Protein 7F9K (pdb70)

InterPro domains:
  IPR006373 Variant surface antigen Rifin [PF02009] (31-367)
  IPR006373 Variant surface antigen Rifin [TIGR01477] (1-367)
  IPR011992 EF-hand domain pair [SSF47473] (53-127)

Organism: Plasmodium falciparum (isolate 3D7) (NCBI:txid36329)

Structure (mmCIF, N/CA/C/O backbone):
data_7F9K
#
_entry.id   7F9K
#
_cell.length_a   159.127
_cell.length_b   24.496
_cell.length_c   36.642
_cell.angle_alpha   90.000
_cell.angle_beta   96.762
_cell.angle_gamma   90.000
#
_symmetry.space_group_name_H-M   'C 1 2 1'
#
loop_
_entity.id
_entity.type
_entity.pdbx_description
1 polymer Rifin
2 water water
#
loop_
_atom_site.group_PDB
_atom_site.id
_atom_site.type_symbol
_atom_site.label_atom_id
_atom_site.label_alt_id
_atom_site.label_comp_id
_atom_site.label_asym_id
_atom_site.label_entity_id
_atom_site.label_seq_id
_atom_site.pdbx_PDB_ins_code
_atom_site.Cartn_x
_atom_site.Cartn_y
_atom_site.Cartn_z
_atom_site.occupancy
_atom_site.B_iso_or_equiv
_atom_site.auth_seq_id
_atom_site.auth_comp_id
_atom_site.auth_asym_id
_atom_site.auth_atom_id
_atom_site.pdbx_PDB_model_num
ATOM 1 N N . ALA A 1 5 ? 13.99924 -0.32474 46.74270 1.000 56.78594 161 ALA A N 1
ATOM 2 C CA . ALA A 1 5 ? 12.55362 -0.45398 46.64090 1.000 54.55517 161 ALA A CA 1
ATOM 3 C C . ALA A 1 5 ? 12.18044 -1.71872 45.87187 1.000 51.18507 161 ALA A C 1
ATOM 4 O O . ALA A 1 5 ? 11.83322 -1.65627 44.68827 1.000 50.23252 161 ALA A O 1
ATOM 6 N N . LEU A 1 6 ? 12.26256 -2.86127 46.56217 1.000 49.05571 162 LEU A N 1
ATOM 7 C CA . LEU A 1 6 ? 11.92016 -4.16275 45.98830 1.000 46.13048 162 LEU A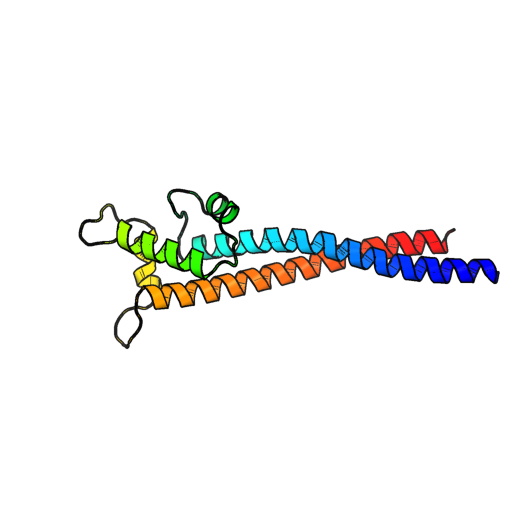 CA 1
ATOM 8 C C . LEU A 1 6 ? 10.40930 -4.32092 45.82699 1.000 44.76544 162 LEU A C 1
ATOM 9 O O . LEU A 1 6 ? 9.90411 -4.58680 44.72476 1.000 42.16054 162 LEU A O 1
ATOM 14 N N . ALA A 1 7 ? 9.67804 -4.18075 46.93731 1.000 46.69462 163 ALA A N 1
ATOM 15 C CA . ALA A 1 7 ? 8.22989 -4.33804 46.90791 1.000 44.31664 163 ALA A CA 1
ATOM 16 C C . ALA A 1 7 ? 7.56989 -3.27591 46.03681 1.000 42.24968 163 ALA A C 1
ATOM 17 O O . ALA A 1 7 ? 6.51406 -3.53459 45.44733 1.000 33.92101 163 ALA A O 1
ATOM 19 N N . VAL A 1 8 ? 8.17955 -2.08716 45.93367 1.000 39.57222 164 VAL A N 1
ATOM 20 C CA . VAL A 1 8 ? 7.62151 -1.03184 45.09006 1.000 42.17381 164 VAL A CA 1
ATOM 21 C C . VAL A 1 8 ? 7.70315 -1.42012 43.62109 1.000 40.39492 164 VAL A C 1
ATOM 22 O O . VAL A 1 8 ? 6.73180 -1.28634 42.86970 1.000 36.68976 164 VAL A O 1
ATOM 26 N N . ASN A 1 9 ? 8.86642 -1.88589 43.17899 1.000 39.37583 165 ASN A N 1
ATOM 27 C CA . ASN A 1 9 ? 8.98700 -2.21789 41.76967 1.000 37.08904 165 ASN A CA 1
ATOM 28 C C . ASN A 1 9 ? 8.19543 -3.47091 41.42734 1.000 40.12953 165 ASN A C 1
ATOM 29 O O . ASN A 1 9 ? 7.74597 -3.61608 40.28213 1.000 38.24268 165 ASN A O 1
ATOM 34 N N . ALA A 1 10 ? 8.01374 -4.37996 42.39634 1.000 38.41782 166 ALA A N 1
ATOM 35 C CA . ALA A 1 10 ? 7.28062 -5.61745 42.12481 1.000 35.95404 166 ALA A CA 1
ATOM 36 C C . ALA A 1 10 ? 5.81757 -5.33040 41.79784 1.000 37.38361 166 ALA A C 1
ATOM 37 O O . ALA A 1 10 ? 5.25252 -5.91268 40.86367 1.000 35.45804 166 ALA A O 1
ATOM 39 N N . TRP A 1 11 ? 5.18878 -4.41267 42.54147 1.000 37.92341 167 TRP A N 1
ATOM 40 C CA . TRP A 1 11 ? 3.78804 -4.09998 42.26588 1.000 35.86953 167 TRP A CA 1
ATOM 41 C C . TRP A 1 11 ? 3.64571 -3.24938 41.00401 1.000 36.15332 167 TRP A C 1
ATOM 42 O O . TRP A 1 11 ? 2.72592 -3.47521 40.20208 1.000 31.11969 167 TRP A O 1
ATOM 53 N N . LYS A 1 12 ? 4.56130 -2.29005 40.79193 1.000 31.81970 168 LYS A N 1
ATOM 54 C CA . LYS A 1 12 ? 4.54750 -1.52620 39.54609 1.000 36.16139 168 LYS A CA 1
ATOM 55 C C . LYS A 1 12 ? 4.77139 -2.43303 38.34077 1.000 36.37212 168 LYS A C 1
ATOM 56 O O . LYS A 1 12 ? 4.21329 -2.19862 37.25874 1.000 30.18177 168 LYS A O 1
ATOM 62 N N . THR A 1 13 ? 5.60929 -3.45671 38.49676 1.000 32.23166 169 THR A N 1
ATOM 63 C CA . THR A 1 13 ? 5.76379 -4.42598 37.42172 1.000 34.64062 169 THR A CA 1
ATOM 64 C C . THR A 1 13 ? 4.41287 -5.02778 37.04462 1.000 34.85095 169 THR A C 1
ATOM 65 O O . THR A 1 13 ? 3.99709 -4.96818 35.88057 1.000 35.24236 169 THR A O 1
ATOM 69 N N . THR A 1 14 ? 3.68119 -5.54989 38.03235 1.000 35.59817 170 THR A N 1
ATOM 70 C CA . THR A 1 14 ? 2.36213 -6.11584 37.74726 1.000 39.43896 170 THR A CA 1
ATOM 71 C C . THR A 1 14 ? 1.37588 -5.04263 37.28584 1.000 34.17897 170 THR A C 1
ATOM 72 O O . THR A 1 14 ? 0.61996 -5.26288 36.33408 1.000 33.38505 170 THR A O 1
ATOM 76 N N . ALA A 1 15 ? 1.37089 -3.87712 37.93766 1.000 32.12385 171 ALA A N 1
ATOM 77 C CA . ALA A 1 15 ? 0.51159 -2.78386 37.49217 1.000 29.89957 171 ALA A CA 1
ATOM 78 C C . ALA A 1 15 ? 0.72092 -2.47524 36.01458 1.000 35.83084 171 ALA A C 1
ATOM 79 O O . ALA A 1 15 ? -0.23974 -2.40474 35.23823 1.000 33.41208 171 ALA A O 1
ATOM 81 N N . LEU A 1 16 ? 1.98099 -2.30099 35.60165 1.000 35.03662 172 LEU A N 1
ATOM 82 C CA . LEU A 1 16 ? 2.25360 -1.98498 34.20014 1.000 33.58358 172 LEU A CA 1
ATOM 83 C C . LEU A 1 16 ? 1.80431 -3.10926 33.26842 1.000 34.73348 172 LEU A C 1
ATOM 84 O O . LEU A 1 16 ? 1.29088 -2.84093 32.17638 1.000 32.56853 172 LEU A O 1
ATOM 89 N N . LYS A 1 17 ? 1.97968 -4.37502 33.67134 1.000 26.22636 173 LYS A N 1
ATOM 90 C CA . LYS A 1 17 ? 1.49594 -5.45039 32.81507 1.000 31.22154 173 LYS A CA 1
ATOM 91 C C . LYS A 1 17 ? -0.01893 -5.37729 32.65889 1.000 31.87739 173 LYS A C 1
ATOM 92 O O . LYS A 1 17 ? -0.55317 -5.57131 31.56034 1.000 32.32286 173 LYS A O 1
ATOM 98 N N . ASN A 1 18 ? -0.72303 -5.04799 33.73777 1.000 34.96133 174 ASN A N 1
ATOM 99 C CA . ASN A 1 18 ? -2.17241 -4.91414 33.65611 1.000 33.34248 174 ASN A CA 1
ATOM 100 C C . ASN A 1 18 ? -2.57014 -3.66491 32.88447 1.000 32.72258 174 ASN A C 1
ATOM 101 O O . ASN A 1 18 ? -3.53327 -3.69516 32.10893 1.000 32.71782 174 ASN A O 1
ATOM 106 N N . ALA A 1 19 ? -1.82370 -2.56876 33.05609 1.000 31.62841 175 ALA A N 1
ATOM 107 C CA . ALA A 1 19 ? -2.10269 -1.35228 32.29271 1.000 35.88927 175 ALA A CA 1
ATOM 108 C C . ALA A 1 19 ? -1.98705 -1.59252 30.78696 1.000 36.55392 175 ALA A C 1
ATOM 109 O O . ALA A 1 19 ? -2.77501 -1.04919 29.99895 1.000 33.61524 175 ALA A O 1
ATOM 111 N N . ILE A 1 20 ? -1.00462 -2.39733 30.36866 1.000 33.96771 176 ILE A N 1
ATOM 112 C CA . ILE A 1 20 ? -0.84542 -2.71943 28.95201 1.000 29.05609 176 ILE A CA 1
ATOM 113 C C . ILE A 1 20 ? -2.06811 -3.46771 28.44583 1.000 34.35044 176 ILE A C 1
ATOM 114 O O . ILE A 1 20 ? -2.65526 -3.11324 27.41531 1.000 31.61914 176 ILE A O 1
ATOM 119 N N . ALA A 1 21 ? -2.45725 -4.53197 29.16349 1.000 33.31481 177 ALA A N 1
ATOM 120 C CA . ALA A 1 21 ? -3.60534 -5.33372 28.75142 1.000 37.27031 177 ALA A CA 1
ATOM 121 C C . ALA A 1 21 ? -4.90942 -4.54155 28.82013 1.000 33.56057 177 ALA A C 1
ATOM 122 O O . ALA A 1 21 ? -5.81038 -4.77409 28.01348 1.000 31.88622 177 ALA A O 1
ATOM 124 N N . ALA A 1 22 ? -5.03041 -3.60193 29.76182 1.000 34.80459 178 ALA A N 1
ATOM 125 C CA . ALA A 1 22 ? -6.23293 -2.77590 29.81658 1.000 31.50658 178 ALA A CA 1
ATOM 126 C C . ALA A 1 22 ? -6.27277 -1.77291 28.66274 1.000 36.34388 178 ALA A C 1
ATOM 127 O O . ALA A 1 22 ? -7.33914 -1.52084 28.07953 1.000 34.96648 178 ALA A O 1
ATOM 129 N N . ALA A 1 23 ? -5.12593 -1.18190 28.32269 1.000 29.96525 179 ALA A N 1
ATOM 130 C CA . ALA A 1 23 ? -5.11181 -0.20949 27.24357 1.000 31.66395 179 ALA A CA 1
ATOM 131 C C . ALA A 1 23 ? -5.37803 -0.87311 25.89816 1.000 33.43562 179 ALA A C 1
ATOM 132 O O . ALA A 1 23 ? -5.90923 -0.22732 24.98389 1.000 30.56640 179 ALA A O 1
ATOM 134 N N . GLN A 1 24 ? -5.02356 -2.15165 25.75255 1.000 26.49701 180 GLN A N 1
ATOM 135 C CA . GLN A 1 24 ? -5.32668 -2.83723 24.50301 1.000 31.45240 180 GLN A CA 1
ATOM 136 C C . GLN A 1 24 ? -6.81662 -3.14908 24.40570 1.000 34.22555 180 GLN A C 1
ATOM 137 O O . GLN A 1 24 ? -7.42679 -2.94399 23.35305 1.000 32.19600 180 GLN A O 1
ATOM 143 N N . LYS A 1 25 ? -7.42845 -3.60589 25.50910 1.000 35.78125 181 LYS A N 1
ATOM 144 C CA . LYS A 1 25 ? -8.85754 -3.90751 25.50100 1.000 31.29164 181 LYS A CA 1
ATOM 145 C C . LYS A 1 25 ? -9.70249 -2.64829 25.37060 1.000 31.28795 181 LYS A C 1
ATOM 146 O O . LYS A 1 25 ? -10.75161 -2.67625 24.71885 1.000 36.45736 181 LYS A O 1
ATOM 152 N N . ALA A 1 26 ? -9.25709 -1.53414 25.95964 1.000 34.66100 182 ALA A N 1
ATOM 153 C CA . ALA A 1 26 ? -9.92656 -0.25360 25.73794 1.000 31.49313 182 ALA A CA 1
ATOM 154 C C . ALA A 1 26 ? -9.86941 0.15385 24.26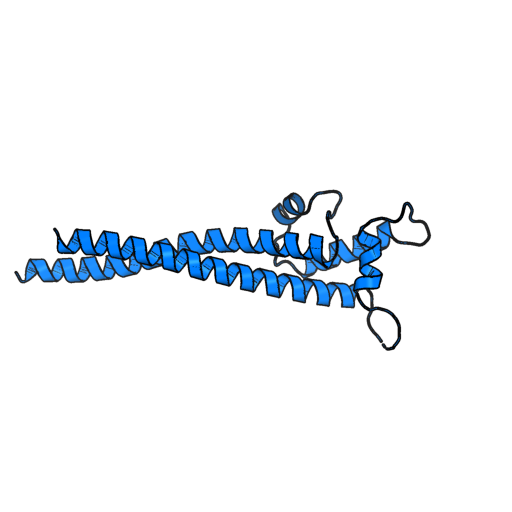990 1.000 34.34560 182 ALA A C 1
ATOM 155 O O . ALA A 1 26 ? -10.85120 0.67427 23.71933 1.000 29.22431 182 ALA A O 1
ATOM 157 N N . GLY A 1 27 ? -8.72302 -0.06954 23.61930 1.000 35.87342 183 GLY A N 1
ATOM 158 C CA . GLY A 1 27 ? -8.61102 0.25124 22.20675 1.000 28.48108 183 GLY A CA 1
ATOM 159 C C . GLY A 1 27 ? -9.47224 -0.65054 21.33847 1.000 33.17244 183 GLY A C 1
ATOM 160 O O . GLY A 1 27 ? -10.10886 -0.18452 20.38959 1.000 32.08194 183 GLY A O 1
ATOM 161 N N . ASP A 1 28 ? -9.49431 -1.95484 21.63957 1.000 34.95393 184 ASP A N 1
ATOM 162 C CA . ASP A 1 28 ? -10.33183 -2.87213 20.86491 1.000 35.34617 184 ASP A CA 1
ATOM 163 C C . ASP A 1 28 ? -11.79512 -2.50332 20.99044 1.000 33.97500 184 ASP A C 1
ATOM 164 O O . ASP A 1 28 ? -12.52278 -2.48172 19.99147 1.000 39.20664 184 ASP A O 1
ATOM 169 N N . ALA A 1 29 ? -12.25065 -2.24697 22.22022 1.000 32.72281 185 ALA A N 1
ATOM 170 C CA . ALA A 1 29 ? -13.64524 -1.88199 22.43505 1.000 33.37847 185 ALA A CA 1
ATOM 171 C C . ALA A 1 29 ? -14.03214 -0.69390 21.57064 1.000 36.56953 185 ALA A C 1
ATOM 172 O O . ALA A 1 29 ? -15.06495 -0.71162 20.88952 1.000 40.12165 185 ALA A O 1
ATOM 174 N N . ALA A 1 30 ? -13.19357 0.34764 21.57280 1.000 32.26109 186 ALA A N 1
ATOM 175 C CA . ALA A 1 30 ? -13.49391 1.54478 20.79711 1.000 32.01440 186 ALA A CA 1
ATOM 176 C C . ALA A 1 30 ? -13.41086 1.27751 19.29458 1.000 38.76539 186 ALA A C 1
ATOM 177 O O . ALA A 1 30 ? -14.21161 1.81318 18.51764 1.000 36.16786 186 ALA A O 1
ATOM 179 N N . GLY A 1 31 ? -12.42972 0.47936 18.86203 1.000 33.26668 187 GLY A N 1
ATOM 180 C CA . GLY A 1 31 ? -12.30716 0.18593 17.44432 1.000 30.91636 187 GLY A CA 1
ATOM 181 C C . GLY A 1 31 ? -13.44132 -0.68104 16.92835 1.000 33.61160 187 GLY A C 1
ATOM 182 O O . GLY A 1 31 ? -13.90022 -0.50363 15.79787 1.000 35.55076 187 GLY A O 1
ATOM 183 N N . LYS A 1 32 ? -13.89952 -1.64101 17.74087 1.000 34.57799 188 LYS A N 1
ATOM 184 C CA . LYS A 1 32 ? -15.01440 -2.49181 17.32647 1.000 38.36737 188 LYS A CA 1
ATOM 185 C C . LYS A 1 32 ? -16.23408 -1.64845 16.96658 1.000 38.60232 188 LYS A C 1
ATOM 186 O O . LYS A 1 32 ? -16.84259 -1.83636 15.90521 1.000 39.47861 188 LYS A O 1
ATOM 192 N N . ILE A 1 33 ? -16.57447 -0.68640 17.82696 1.000 38.17453 189 ILE A N 1
ATOM 193 C CA . ILE A 1 33 ? -17.69171 0.22050 17.57654 1.000 36.64860 189 ILE A CA 1
ATOM 194 C C . ILE A 1 33 ? -17.41467 1.08710 16.35657 1.000 36.25907 189 ILE A C 1
ATOM 195 O O . ILE A 1 33 ? -18.29143 1.29781 15.50845 1.000 35.39494 189 ILE A O 1
ATOM 200 N N . ALA A 1 34 ? -16.19489 1.60705 16.24695 1.000 35.77730 190 ALA A N 1
ATOM 201 C CA . ALA A 1 34 ? -15.84889 2.40005 15.08039 1.000 31.73226 190 ALA A CA 1
ATOM 202 C C . ALA A 1 34 ? -15.94791 1.57589 13.80474 1.000 33.38406 190 ALA A C 1
ATOM 203 O O . ALA A 1 34 ? -16.32936 2.10197 12.74997 1.000 28.43114 190 ALA A O 1
ATOM 205 N N . GLY A 1 35 ? -15.60420 0.28853 13.87619 1.000 34.56902 191 GLY A N 1
ATOM 206 C CA . GLY A 1 35 ? -15.65854 -0.54374 12.68179 1.000 36.12764 191 GLY A CA 1
ATOM 207 C C . GLY A 1 35 ? -17.07533 -0.78650 12.18983 1.000 32.07305 191 GLY A C 1
ATOM 208 O O . GLY A 1 35 ? -17.34607 -0.71460 10.98606 1.000 32.72324 191 GLY A O 1
ATOM 209 N N . GLU A 1 36 ? -17.99313 -1.09343 13.10947 1.000 34.14349 192 GLU A N 1
ATOM 210 C CA . GLU A 1 36 ? -19.38241 -1.32342 12.72480 1.000 37.54046 192 GLU A CA 1
ATOM 211 C C . GLU A 1 36 ? -19.95000 -0.11681 11.99610 1.000 33.20180 192 GLU A C 1
ATOM 212 O O . GLU A 1 36 ? -20.50372 -0.24849 10.89730 1.000 36.34850 192 GLU A O 1
ATOM 218 N N . SER A 1 37 ? -19.79940 1.07344 12.58810 1.000 30.50451 193 SER A N 1
ATOM 219 C CA . SER A 1 37 ? -20.26819 2.30027 11.95370 1.000 28.01385 193 SER A CA 1
ATOM 220 C C . SER A 1 37 ? -19.66856 2.46825 10.57490 1.000 31.41631 193 SER A C 1
ATOM 221 O O . SER A 1 37 ? -20.38075 2.76234 9.60740 1.000 33.55082 193 SER A O 1
ATOM 224 N N . LYS A 1 38 ? -18.34656 2.31063 10.46808 1.000 31.96371 194 LYS A N 1
ATOM 225 C CA . LYS A 1 38 ? -17.68035 2.53700 9.19030 1.000 27.65641 194 LYS A CA 1
ATOM 226 C C . LYS A 1 38 ? -18.13229 1.53486 8.13490 1.000 27.25630 194 LYS A C 1
ATOM 227 O O . LYS A 1 38 ? -18.20069 1.87621 6.95015 1.000 27.35802 194 LYS A O 1
ATOM 233 N N . GLY A 1 39 ? -18.42067 0.29480 8.54095 1.000 28.06099 195 GLY A N 1
ATOM 234 C CA . GLY A 1 39 ? -18.85658 -0.70775 7.57955 1.000 30.30010 195 GLY A CA 1
ATOM 235 C C . GLY A 1 39 ? -20.21079 -0.38120 6.96986 1.000 30.30981 195 GLY A C 1
ATOM 236 O O . GLY A 1 39 ? -20.36822 -0.36890 5.74266 1.000 27.45031 195 GLY A O 1
ATOM 237 N N . VAL A 1 40 ? -21.21397 -0.13271 7.81938 1.000 30.74970 196 VAL A N 1
ATOM 238 C CA . VAL A 1 40 ? -22.51416 0.29973 7.31009 1.000 29.22746 196 VAL A CA 1
ATOM 239 C C . VAL A 1 40 ? -22.34546 1.54463 6.45826 1.000 26.80085 196 VAL A C 1
ATOM 240 O O . VAL A 1 40 ? -22.86486 1.62507 5.33945 1.000 27.62824 196 VAL A O 1
ATOM 244 N N . GLU A 1 41 ? -21.56508 2.51006 6.94356 1.000 25.84065 197 GLU A N 1
ATOM 245 C CA . GLU A 1 41 ? -21.39993 3.75404 6.20007 1.000 30.22629 197 GLU A CA 1
ATOM 246 C C . GLU A 1 41 ? -20.80908 3.51575 4.81685 1.000 27.93867 197 GLU A C 1
ATOM 247 O O . GLU A 1 41 ? -21.15866 4.22382 3.85622 1.000 29.01326 197 GLU A O 1
ATOM 253 N N . THR A 1 42 ? -19.92376 2.52461 4.68953 1.000 22.96546 198 THR A N 1
ATOM 254 C CA . THR A 1 42 ? -19.22923 2.31242 3.42509 1.000 25.08473 198 THR A CA 1
ATOM 255 C C . THR A 1 42 ? -20.14739 1.66064 2.39386 1.000 26.21548 198 THR A C 1
ATOM 256 O O . THR A 1 42 ? -20.18759 2.09089 1.23729 1.000 29.01073 198 THR A O 1
ATOM 260 N N . ILE A 1 43 ? -20.89074 0.61594 2.78667 1.000 25.91375 199 ILE A N 1
ATOM 261 C CA . ILE A 1 43 ? -21.76753 -0.06115 1.82373 1.000 27.17415 199 ILE A CA 1
ATOM 262 C C . ILE A 1 43 ? -22.82081 0.91018 1.28860 1.000 25.40256 199 ILE A C 1
ATOM 263 O O . ILE A 1 43 ? -23.04610 0.99760 0.07273 1.000 24.83301 199 ILE A O 1
ATOM 268 N N . ILE A 1 44 ? -23.41665 1.71293 2.17440 1.000 26.89449 200 ILE A N 1
ATOM 269 C CA . ILE A 1 44 ? -24.36707 2.73431 1.74147 1.000 27.89717 200 ILE A CA 1
ATOM 270 C C . ILE A 1 44 ? -23.72440 3.66386 0.72822 1.000 25.87889 200 ILE A C 1
ATOM 271 O O . ILE A 1 44 ? -24.32723 3.99654 -0.29957 1.000 31.05991 200 ILE A O 1
ATOM 276 N N . GLY A 1 45 ? -22.48229 4.07862 0.98638 1.000 29.31665 201 GLY A N 1
ATOM 277 C CA . GLY A 1 45 ? -21.79746 4.96690 0.05818 1.000 28.06288 201 GLY A CA 1
ATOM 278 C C . GLY A 1 45 ? -21.54909 4.33374 -1.29864 1.000 26.03362 201 GLY A C 1
ATOM 279 O O . GLY A 1 45 ? -21.68113 4.98924 -2.33267 1.000 30.79779 201 GLY A O 1
ATOM 280 N N . ILE A 1 46 ? -21.20006 3.04827 -1.31449 1.000 27.05635 202 ILE A N 1
ATOM 281 C CA . ILE A 1 46 ? -20.92089 2.37631 -2.58149 1.000 25.77823 202 ILE A CA 1
ATOM 282 C C . ILE A 1 46 ? -22.20437 2.18534 -3.38603 1.000 27.49799 202 ILE A C 1
ATOM 283 O O . ILE A 1 46 ? -22.25723 2.50137 -4.58322 1.000 29.21055 202 ILE A O 1
ATOM 288 N N . LEU A 1 47 ? -23.26043 1.66845 -2.74670 1.000 26.83102 203 LEU A N 1
ATOM 289 C CA . LEU A 1 47 ? -24.50360 1.42831 -3.47897 1.000 27.26225 203 LEU A CA 1
ATOM 290 C C . LEU A 1 47 ? -25.05321 2.72503 -4.05071 1.000 30.00207 203 LEU A C 1
ATOM 291 O O . LEU A 1 47 ? -25.58705 2.74308 -5.16490 1.000 27.41890 203 LEU A O 1
ATOM 296 N N . GLU A 1 48 ? -24.90641 3.82670 -3.31093 1.000 30.80278 204 GLU A N 1
ATOM 297 C CA . GLU A 1 48 ? -25.46445 5.10182 -3.75961 1.000 34.28497 204 GLU A CA 1
ATOM 298 C C . GLU A 1 48 ? -24.64109 5.72471 -4.88883 1.000 35.65271 204 GLU A C 1
ATOM 299 O O . GLU A 1 48 ? -25.19983 6.16101 -5.89936 1.000 35.77213 204 GLU A O 1
ATOM 305 N N . GLN A 1 49 ? -23.32074 5.77965 -4.75277 1.000 35.26547 205 GLN A N 1
ATOM 306 C CA . GLN A 1 49 ? -22.52632 6.38891 -5.81625 1.000 42.23412 205 GLN A CA 1
ATOM 307 C C . GLN A 1 49 ? -22.36041 5.43661 -6.99672 1.000 47.68089 205 GLN A C 1
ATOM 308 O O . GLN A 1 49 ? -22.76293 5.75463 -8.12658 1.000 48.71061 205 GLN A O 1
ATOM 314 N N . TYR A 1 50 ? -21.81959 4.24043 -6.73675 1.000 45.16267 206 TYR A N 1
ATOM 315 C CA . TYR A 1 50 ? -21.44615 3.33608 -7.81876 1.000 37.86856 206 TYR A CA 1
ATOM 316 C C . TYR A 1 50 ? -22.65115 2.67131 -8.46703 1.000 40.06989 206 TYR A C 1
ATOM 317 O O . TYR A 1 50 ? -22.60664 2.35494 -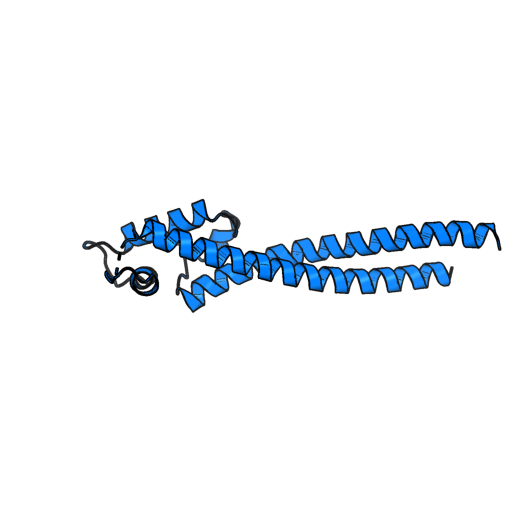9.65922 1.000 42.12927 206 TYR A O 1
ATOM 326 N N . TYR A 1 51 ? -23.72675 2.42639 -7.71745 1.000 36.85207 207 TYR A N 1
ATOM 327 C CA . TYR A 1 51 ? -24.85208 1.68180 -8.26594 1.000 35.00326 207 TYR A CA 1
ATOM 328 C C . TYR A 1 51 ? -26.15219 2.45701 -8.19215 1.000 33.64128 207 TYR A C 1
ATOM 329 O O . TYR A 1 51 ? -27.18879 1.94342 -8.63358 1.000 31.52291 207 TYR A O 1
ATOM 338 N N . SER A 1 52 ? -26.10250 3.68685 -7.66483 1.000 38.81267 208 SER A N 1
ATOM 339 C CA . SER A 1 52 ? -27.24511 4.59983 -7.51075 1.000 41.86005 208 SER A CA 1
ATOM 340 C C . SER A 1 52 ? -28.45638 3.90956 -6.87658 1.000 42.29492 208 SER A C 1
ATOM 341 O O . SER A 1 52 ? -29.60803 4.26981 -7.14364 1.000 42.85639 208 SER A O 1
ATOM 344 N N . ILE A 1 53 ? -28.20849 2.90893 -6.03299 1.000 39.10073 209 ILE A N 1
ATOM 345 C CA . ILE A 1 53 ? -29.25339 2.33001 -5.19700 1.000 30.95093 209 ILE A CA 1
ATOM 346 C C . ILE A 1 53 ? -29.37823 3.21648 -3.96951 1.000 30.18774 209 ILE A C 1
ATOM 347 O O . ILE A 1 53 ? -28.44631 3.32394 -3.16771 1.000 32.78757 209 ILE A O 1
ATOM 352 N N . TYR A 1 54 ? -30.50841 3.89499 -3.85019 1.000 29.35724 210 TYR A N 1
ATOM 353 C CA . TYR A 1 54 ? -30.74232 4.81351 -2.74894 1.000 32.61095 210 TYR A CA 1
ATOM 354 C C . TYR A 1 54 ? -31.79668 4.31210 -1.77045 1.000 26.75925 210 TYR A C 1
ATOM 355 O O . TYR A 1 54 ? -31.96098 4.91611 -0.71023 1.000 28.57581 210 TYR A O 1
ATOM 364 N N . GLU A 1 55 ? -32.50688 3.22951 -2.09076 1.000 27.05633 211 GLU A N 1
ATOM 365 C CA . GLU A 1 55 ? -33.48907 2.66977 -1.17121 1.000 30.03389 211 GLU A CA 1
ATOM 366 C C . GLU A 1 55 ? -33.73932 1.20862 -1.51788 1.000 27.48518 211 GLU A C 1
ATOM 367 O O . GLU A 1 55 ? -33.54576 0.77795 -2.65811 1.000 28.45128 211 GLU A O 1
ATOM 373 N N . LEU A 1 56 ? -34.16687 0.45961 -0.51256 1.000 22.53913 212 LEU A N 1
ATOM 374 C CA . LEU A 1 56 ? -34.57546 -0.92575 -0.65167 1.000 29.78934 212 LEU A CA 1
ATOM 375 C C . LEU A 1 56 ? -35.80686 -1.11333 0.21523 1.000 31.11447 212 LEU A C 1
ATOM 376 O O . LEU A 1 56 ? -35.89498 -0.52173 1.29750 1.000 29.21208 212 LEU A O 1
ATOM 381 N N . LYS A 1 57 ? -36.76622 -1.90702 -0.27480 1.000 30.35164 213 LYS A N 1
ATOM 382 C CA . LYS A 1 57 ? -38.01993 -2.15081 0.44740 1.000 35.01919 213 LYS A CA 1
ATOM 383 C C . LYS A 1 57 ? -38.71274 -0.83069 0.81906 1.000 28.88924 213 LYS A C 1
ATOM 384 O O . LYS A 1 57 ? -39.25818 -0.66586 1.91260 1.000 30.76335 213 LYS A O 1
ATOM 390 N N . GLY A 1 58 ? -38.66720 0.13421 -0.08797 1.000 28.26178 214 GLY A N 1
ATOM 391 C CA . GLY A 1 58 ? -39.31035 1.41401 0.15697 1.000 28.76053 214 GLY A CA 1
ATOM 392 C C . GLY A 1 58 ? -38.65758 2.30037 1.19470 1.000 33.39063 214 GLY A C 1
ATOM 393 O O . GLY A 1 58 ? -39.23186 3.33386 1.55895 1.000 31.34782 214 GLY A O 1
ATOM 394 N N . THR A 1 59 ? -37.46567 1.96018 1.66763 1.000 31.34357 215 THR A N 1
ATOM 395 C CA . THR A 1 59 ? -36.89438 2.73690 2.74916 1.000 29.88210 215 THR A CA 1
ATOM 396 C C . THR A 1 59 ? -35.45441 3.11056 2.44339 1.000 30.27493 215 THR A C 1
ATOM 397 O O . THR A 1 59 ? -34.76877 2.39505 1.70717 1.000 25.74191 215 THR A O 1
ATOM 401 N N . PRO A 1 60 ? -34.97328 4.24744 2.96928 1.000 33.06722 216 PRO A N 1
ATOM 402 C CA . PRO A 1 60 ? -33.56719 4.62837 2.76238 1.000 29.12286 216 PRO A CA 1
ATOM 403 C C . PRO A 1 60 ? -32.61793 3.56643 3.29493 1.000 25.35610 216 PRO A C 1
ATOM 404 O O . PRO A 1 60 ? -32.95178 2.80601 4.20237 1.000 22.33822 216 PRO A O 1
ATOM 408 N N . LEU A 1 61 ? -31.41328 3.52845 2.72029 1.000 24.67654 217 LEU A N 1
ATOM 409 C CA . LEU A 1 61 ? -30.48719 2.44698 3.04214 1.000 25.41110 217 LEU A CA 1
ATOM 410 C C . LEU A 1 61 ? -30.13645 2.43714 4.52946 1.000 23.87542 217 LEU A C 1
ATOM 411 O O . LEU A 1 61 ? -30.09620 1.37214 5.15725 1.000 23.35359 217 LEU A O 1
ATOM 416 N N . LYS A 1 62 ? -29.93496 3.61828 5.11844 1.000 29.33292 218 LYS A N 1
ATOM 417 C CA . LYS A 1 62 ? -29.66811 3.72790 6.55191 1.000 31.56332 218 LYS A CA 1
ATOM 418 C C . LYS A 1 62 ? -30.68632 2.95247 7.37961 1.000 28.08899 218 LYS A C 1
ATOM 419 O O . LYS A 1 62 ? -30.31984 2.23979 8.32109 1.000 32.54011 218 LYS A O 1
ATOM 425 N N . SER A 1 63 ? -31.97167 3.06381 7.03298 1.000 28.09645 219 SER A N 1
ATOM 426 C CA . SER A 1 63 ? -32.99540 2.30510 7.74355 1.000 26.15296 219 SER A CA 1
ATOM 427 C C . SER A 1 63 ? -32.93567 0.82862 7.38105 1.000 29.02942 219 SER A C 1
ATOM 428 O O . SER A 1 63 ? -33.13854 -0.03635 8.24064 1.000 28.75546 219 SER A O 1
ATOM 431 N N . PHE A 1 64 ? -32.68103 0.51889 6.10597 1.000 26.62060 220 PHE A N 1
ATOM 432 C CA . PHE A 1 64 ? -32.63565 -0.88206 5.69068 1.000 24.72483 220 PHE A CA 1
ATOM 433 C C . PHE A 1 64 ? -31.56114 -1.64897 6.45005 1.000 24.99311 220 PHE A C 1
ATOM 434 O O . PHE A 1 64 ? -31.77642 -2.79121 6.87216 1.000 25.26741 220 PHE A O 1
ATOM 442 N N . PHE A 1 65 ? -30.39451 -1.05144 6.62154 1.000 25.65633 221 PHE A N 1
ATOM 443 C CA . PHE A 1 65 ? -29.29890 -1.76916 7.25630 1.000 25.38191 221 PHE A CA 1
ATOM 444 C C . PHE A 1 65 ? -29.36996 -1.75608 8.77498 1.000 30.90790 221 PHE A C 1
ATOM 445 O O . PHE A 1 65 ? -28.42992 -2.23497 9.42356 1.000 26.40209 221 PHE A O 1
ATOM 453 N N . ALA A 1 66 ? -30.45348 -1.23269 9.35879 1.000 33.88035 222 ALA A N 1
ATOM 454 C CA . ALA A 1 66 ? -30.68528 -1.44714 10.78650 1.000 34.07517 222 ALA A CA 1
ATOM 455 C C . ALA A 1 66 ? -31.26767 -2.82883 11.05273 1.000 35.76062 222 ALA A C 1
ATOM 456 O O . ALA A 1 66 ? -31.02060 -3.40740 12.11355 1.000 43.27242 222 ALA A O 1
ATOM 458 N N . THR A 1 67 ? -32.02374 -3.38541 10.10539 1.000 34.84834 223 THR A N 1
ATOM 459 C CA . THR A 1 67 ? -32.63943 -4.69009 10.29064 1.000 36.14755 223 THR A CA 1
ATOM 460 C C . THR A 1 67 ? -31.99123 -5.77686 9.45502 1.000 35.54749 223 THR A C 1
ATOM 461 O O . THR A 1 67 ? -32.23136 -6.96341 9.71478 1.000 35.15478 223 THR A O 1
ATOM 465 N N . THR A 1 68 ? -31.16765 -5.40792 8.47972 1.000 31.20528 224 THR A N 1
ATOM 466 C CA . THR A 1 68 ? -30.35904 -6.34838 7.71952 1.000 27.42869 224 THR A CA 1
ATOM 467 C C . THR A 1 68 ? -28.90835 -5.96794 7.94172 1.000 25.04007 224 THR A C 1
ATOM 468 O O . THR A 1 68 ? -28.54073 -4.80956 7.72466 1.000 24.97419 224 THR A O 1
ATOM 472 N N . HIS A 1 69 ? -28.08612 -6.93033 8.35663 1.000 25.90447 225 HIS A N 1
ATOM 473 C CA . HIS A 1 69 ? -26.68591 -6.61935 8.60162 1.000 29.93301 225 HIS A CA 1
ATOM 474 C C . HIS A 1 69 ? -25.95195 -6.37134 7.29392 1.000 26.30361 225 HIS A C 1
ATOM 475 O O . HIS A 1 69 ? -26.21410 -7.02243 6.27700 1.000 23.34971 225 HIS A O 1
ATOM 482 N N . TYR A 1 70 ? -25.00305 -5.43022 7.33778 1.000 20.38337 226 TYR A N 1
ATOM 483 C CA . TYR A 1 70 ? -24.34442 -4.99253 6.11597 1.000 24.32768 226 TYR A CA 1
ATOM 484 C C . TYR A 1 70 ? -23.52084 -6.10467 5.46820 1.000 28.12332 226 TYR A C 1
ATOM 485 O O . TYR A 1 70 ? -23.27326 -6.03978 4.25632 1.000 22.30340 226 TYR A O 1
ATOM 494 N N . THR A 1 71 ? -23.13837 -7.14462 6.22398 1.000 22.84074 227 THR A N 1
ATOM 495 C CA . THR A 1 71 ? -22.43519 -8.28990 5.65920 1.000 26.86439 227 THR A CA 1
ATOM 496 C C . THR A 1 71 ? -23.36454 -9.41229 5.18726 1.000 20.72161 227 THR A C 1
ATOM 497 O O . THR A 1 71 ? -22.86835 -10.41120 4.66403 1.000 27.96091 227 THR A O 1
ATOM 501 N N . ASP A 1 72 ? -24.68471 -9.28517 5.34726 1.000 23.70157 228 ASP A N 1
ATOM 502 C CA . ASP A 1 72 ? -25.61769 -10.36958 5.01068 1.000 24.37197 228 ASP A CA 1
ATOM 503 C C . ASP A 1 72 ? -25.85372 -10.41453 3.49437 1.000 23.10161 228 ASP A C 1
ATOM 504 O O . ASP A 1 72 ? -26.90429 -10.02705 2.97048 1.000 24.61687 228 ASP A O 1
ATOM 509 N N . ILE A 1 73 ? -24.84435 -10.92870 2.78724 1.000 21.61157 229 ILE A N 1
ATOM 510 C CA . ILE A 1 73 ? -24.84037 -10.91183 1.32038 1.000 20.82601 229 ILE A CA 1
ATOM 511 C C . ILE A 1 73 ? -26.08259 -11.59269 0.76070 1.000 23.77210 229 ILE A C 1
ATOM 512 O O . ILE A 1 73 ? -26.74318 -11.07234 -0.15350 1.000 24.20066 229 ILE A O 1
ATOM 517 N N . SER A 1 74 ? -26.40204 -12.78353 1.27012 1.000 21.43918 230 SER A N 1
ATOM 518 C CA . SER A 1 74 ? -27.49599 -13.54954 0.68857 1.000 25.13340 230 SER A CA 1
ATOM 519 C C . SER A 1 74 ? -28.81501 -12.80120 0.82084 1.000 24.89964 230 SER A C 1
ATOM 520 O O . SER A 1 74 ? -29.61195 -12.75842 -0.12229 1.000 25.72640 230 SER A O 1
ATOM 523 N N . ASN A 1 75 ? -29.05084 -12.17166 1.96781 1.000 22.32534 231 ASN A N 1
ATOM 524 C CA . ASN A 1 75 ? -30.25515 -11.36911 2.10001 1.000 24.30029 231 ASN A CA 1
ATOM 525 C C . ASN A 1 75 ? -30.20068 -10.11850 1.22827 1.000 22.19276 231 ASN A C 1
ATOM 526 O O . ASN A 1 75 ? -31.19597 -9.75832 0.59255 1.000 17.43222 231 ASN A O 1
ATOM 531 N N . ILE A 1 76 ? -29.06858 -9.41763 1.21723 1.000 18.91993 232 ILE A N 1
ATOM 532 C CA . ILE A 1 76 ? -28.98926 -8.19821 0.41927 1.000 22.40390 232 ILE A CA 1
ATOM 533 C C . ILE A 1 76 ? -29.19932 -8.52607 -1.05316 1.000 19.56511 232 ILE A C 1
ATOM 534 O O . ILE A 1 76 ? -29.94535 -7.83724 -1.76797 1.000 15.21735 232 ILE A O 1
ATOM 539 N N . ALA A 1 77 ? -28.55100 -9.59256 -1.52803 1.000 17.23328 233 ALA A N 1
ATOM 540 C CA . ALA A 1 77 ? -28.64999 -9.94710 -2.94192 1.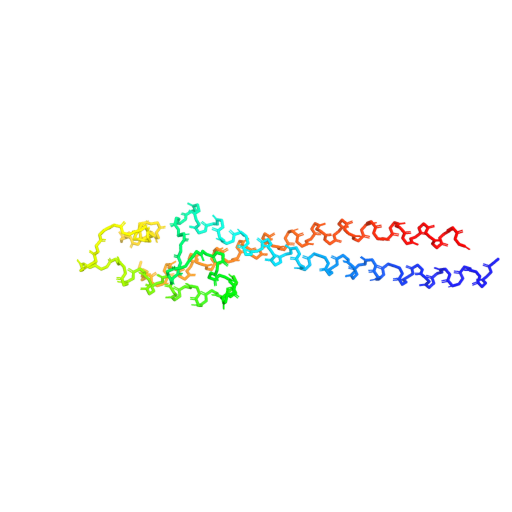000 19.96196 233 ALA A CA 1
ATOM 541 C C . ALA A 1 77 ? -30.08566 -10.29226 -3.32367 1.000 18.68891 233 ALA A C 1
ATOM 542 O O . ALA A 1 77 ? -30.56370 -9.87720 -4.38218 1.000 14.25326 233 ALA A O 1
ATOM 544 N N . THR A 1 78 ? -30.79345 -11.04228 -2.46959 1.000 19.06777 234 THR A N 1
ATOM 545 C CA . THR A 1 78 ? -32.16679 -11.44291 -2.78890 1.000 19.85078 234 THR A CA 1
ATOM 546 C C . THR A 1 78 ? -33.09347 -10.23874 -2.83778 1.000 16.62482 234 THR A C 1
ATOM 547 O O . THR A 1 78 ? -34.01344 -10.18879 -3.66165 1.000 17.37725 234 THR A O 1
ATOM 551 N N . VAL A 1 79 ? -32.89231 -9.27847 -1.93769 1.000 16.11495 235 VAL A N 1
ATOM 552 C CA . VAL A 1 79 ? -33.76517 -8.10661 -1.89841 1.000 17.52458 235 VAL A CA 1
ATOM 553 C C . VAL A 1 79 ? -33.55765 -7.25369 -3.14393 1.000 15.87873 235 VAL A C 1
ATOM 554 O O . VAL A 1 79 ? -34.51863 -6.80217 -3.77557 1.000 13.60686 235 VAL A O 1
ATOM 558 N N . ILE A 1 80 ? -32.30361 -7.06529 -3.54782 1.000 15.04870 236 ILE A N 1
ATOM 559 C CA . ILE A 1 80 ? -32.03264 -6.29770 -4.75743 1.000 19.26392 236 ILE A CA 1
ATOM 560 C C . ILE A 1 80 ? -32.57814 -7.01948 -5.98499 1.000 16.59040 236 ILE A C 1
ATOM 561 O O . ILE A 1 80 ? -33.23208 -6.41399 -6.83644 1.000 16.74606 236 ILE A O 1
ATOM 566 N N . ASP A 1 81 ? -32.35875 -8.32675 -6.07502 1.000 13.59354 237 ASP A N 1
ATOM 567 C CA . ASP A 1 81 ? -32.85736 -9.06893 -7.22513 1.000 21.06554 237 ASP A CA 1
ATOM 568 C C . ASP A 1 81 ? -34.37894 -9.03197 -7.29511 1.000 23.18840 237 ASP A C 1
ATOM 569 O O . ASP A 1 81 ? -34.95958 -8.81871 -8.36916 1.000 20.17968 237 ASP A O 1
ATOM 574 N N . THR A 1 82 ? -35.04228 -9.22989 -6.15514 1.000 18.92788 238 THR A N 1
ATOM 575 C CA . THR A 1 82 ? -36.49220 -9.16250 -6.13568 1.000 21.27249 238 THR A CA 1
ATOM 576 C C . THR A 1 82 ? -36.97375 -7.76933 -6.50425 1.000 22.98891 238 THR A C 1
ATOM 577 O O . THR A 1 82 ? -37.93986 -7.61887 -7.26028 1.000 22.23074 238 THR A O 1
ATOM 581 N N . GLU A 1 83 ? -36.28717 -6.73561 -6.01504 1.000 17.56330 239 GLU A N 1
ATOM 582 C CA . GLU A 1 83 ? -36.74745 -5.37967 -6.29979 1.000 25.56177 239 GLU A CA 1
ATOM 583 C C . GLU A 1 83 ? -36.57278 -5.01506 -7.77755 1.000 23.42975 239 GLU A C 1
ATOM 584 O O . GLU A 1 83 ? -37.43128 -4.33592 -8.34969 1.000 26.89347 239 GLU A O 1
ATOM 590 N N . LEU A 1 84 ? -35.47316 -5.44847 -8.41161 1.000 20.45063 240 LEU A N 1
ATOM 591 C CA . LEU A 1 84 ? -35.31778 -5.29406 -9.86833 1.000 26.17809 240 LEU A CA 1
ATOM 592 C C . LEU A 1 84 ? -36.48647 -5.90909 -10.63197 1.000 26.86471 240 LEU A C 1
ATOM 593 O O . LEU A 1 84 ? -37.05967 -5.28769 -11.53262 1.000 22.59508 240 LEU A O 1
ATOM 598 N N . ASN A 1 85 ? -36.83448 -7.14588 -10.30044 1.000 24.78242 241 ASN A N 1
ATOM 599 C CA . ASN A 1 85 ? -37.88217 -7.84213 -11.03449 1.000 24.55414 241 ASN A CA 1
ATOM 600 C C . ASN A 1 85 ? -39.23317 -7.16438 -10.86979 1.000 26.55509 241 ASN A C 1
ATOM 601 O O . ASN A 1 85 ? -39.99034 -7.03424 -11.83515 1.000 29.19792 241 ASN A O 1
ATOM 606 N N . THR A 1 86 ? -39.56621 -6.73390 -9.65509 1.000 30.44813 242 THR A N 1
ATOM 607 C CA . THR A 1 86 ? -40.89401 -6.16292 -9.45560 1.000 30.70706 242 THR A CA 1
ATOM 608 C C . THR A 1 86 ? -40.98328 -4.72871 -9.96649 1.000 32.47114 242 THR A C 1
ATOM 609 O O . THR A 1 86 ? -42.06801 -4.28634 -10.36872 1.000 33.33360 242 THR A O 1
ATOM 613 N N . SER A 1 87 ? -39.86053 -4.00740 -10.00893 1.000 32.10424 243 SER A N 1
ATOM 614 C CA . SER A 1 87 ? -39.85211 -2.62221 -10.46839 1.000 36.23544 243 SER A CA 1
ATOM 615 C C . SER A 1 87 ? -39.46305 -2.43954 -11.93273 1.000 31.77657 243 SER A C 1
ATOM 616 O O . SER A 1 87 ? -39.55060 -1.31789 -12.44147 1.000 33.77108 243 SER A O 1
ATOM 619 N N . CYS A 1 88 ? -39.00203 -3.47257 -12.62277 1.000 30.66132 244 CYS A N 1
ATOM 620 C CA . CYS A 1 88 ? 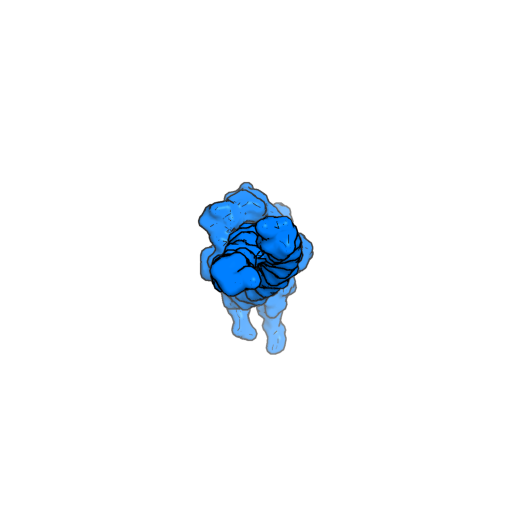-38.38836 -3.17879 -13.91371 1.000 35.57899 244 CYS A CA 1
ATOM 621 C C . CYS A 1 88 ? -38.80283 -4.16775 -14.99584 1.000 36.25257 244 CYS A C 1
ATOM 622 O O . CYS A 1 88 ? -38.06083 -4.37755 -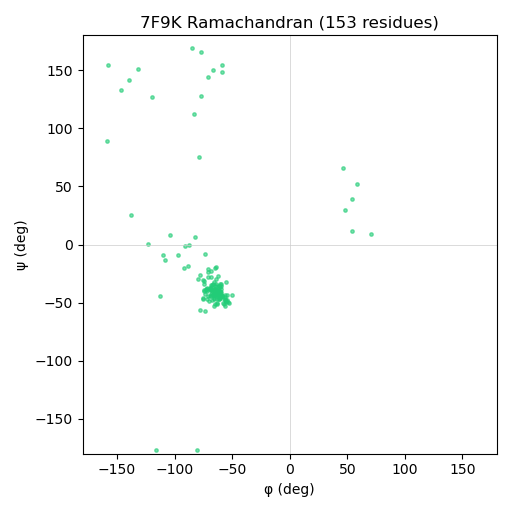15.96215 1.000 33.57499 244 CYS A O 1
ATOM 625 N N . GLY A 1 89 ? -39.97168 -4.78436 -14.84903 1.000 36.59051 245 GLY A N 1
ATOM 626 C CA . GLY A 1 89 ? -40.51081 -5.64336 -15.87924 1.000 40.15025 245 GLY A CA 1
ATOM 627 C C . GLY A 1 89 ? -41.18676 -4.85675 -16.99380 1.000 40.34113 245 GLY A C 1
ATOM 628 O O . GLY A 1 89 ? -41.21688 -3.62448 -17.02249 1.000 34.91424 245 GLY A O 1
ATOM 629 N N . LEU A 1 90 ? -41.75561 -5.60144 -17.93726 1.000 40.39503 246 LEU A N 1
ATOM 630 C CA . LEU A 1 90 ? -42.36999 -4.93404 -19.07651 1.000 43.96587 246 LEU A CA 1
ATOM 631 C C . LEU A 1 90 ? -43.64960 -4.20095 -18.69014 1.000 41.95962 246 LEU A C 1
ATOM 632 O O . LEU A 1 90 ? -44.02694 -3.23153 -19.35982 1.000 42.10464 246 LEU A O 1
ATOM 637 N N . ASN A 1 91 ? -44.29996 -4.60725 -17.60629 1.000 42.54864 247 ASN A N 1
ATOM 638 C CA . ASN A 1 91 ? -45.47626 -3.90922 -17.11055 1.000 43.59309 247 ASN A CA 1
ATOM 639 C C . ASN A 1 91 ? -45.14219 -2.77589 -16.15421 1.000 49.20242 247 ASN A C 1
ATOM 640 O O . ASN A 1 91 ? -46.06286 -2.09152 -15.69331 1.000 45.81495 247 ASN A O 1
ATOM 645 N N . SER A 1 92 ? -43.85925 -2.55339 -15.86456 1.000 45.06550 248 SER A N 1
ATOM 646 C CA . SER A 1 92 ? -43.42129 -1.55452 -14.90099 1.000 46.60066 248 SER A CA 1
ATOM 647 C C . SER A 1 92 ? -43.31010 -0.17869 -15.54899 1.000 51.49885 248 SER A C 1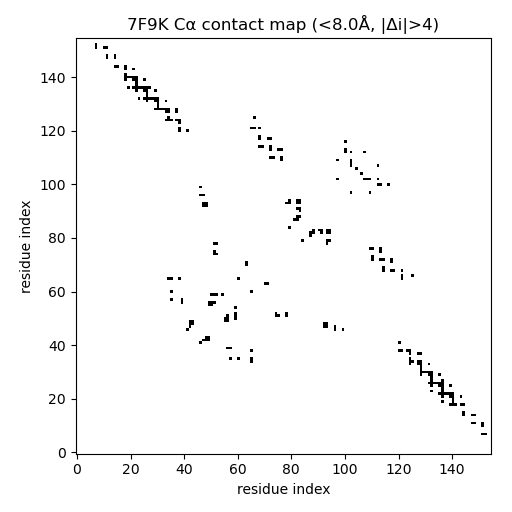
ATOM 648 O O . SER A 1 92 ? -43.30957 -0.02209 -16.77142 1.000 45.46449 248 SER A O 1
ATOM 651 N N . LEU A 1 93 ? -43.14698 0.81860 -14.70187 1.000 58.83424 249 LEU A N 1
ATOM 652 C CA . LEU A 1 93 ? -43.37121 2.20224 -15.05803 1.000 68.84510 249 LEU A CA 1
ATOM 653 C C . LEU A 1 93 ? -42.07695 3.00448 -14.96574 1.000 78.60596 249 LEU A C 1
ATOM 654 O O . LEU A 1 93 ? -40.98150 2.46279 -14.76952 1.000 74.30002 249 LEU A O 1
ATOM 659 N N . ALA A 1 94 ? -42.23903 4.30337 -15.22505 1.000 103.41400 250 ALA A N 1
ATOM 660 C CA . ALA A 1 94 ? -41.62942 5.44612 -14.54256 1.000 99.29771 250 ALA A CA 1
ATOM 661 C C . ALA A 1 94 ? -40.11018 5.42591 -14.45717 1.000 89.69656 250 ALA A C 1
ATOM 662 O O . ALA A 1 94 ? -39.54478 6.24937 -13.72681 1.000 101.42428 250 ALA A O 1
ATOM 664 N N . ASN A 1 95 ? -39.42623 4.54476 -15.18492 1.000 71.52219 251 ASN A N 1
ATOM 665 C CA . ASN A 1 95 ? -37.96466 4.50919 -15.17399 1.000 65.63118 251 ASN A CA 1
ATOM 666 C C . ASN A 1 95 ? -37.43041 4.57717 -13.74050 1.000 60.02841 251 ASN A C 1
ATOM 667 O O . ASN A 1 95 ? -36.82049 5.55738 -13.31986 1.000 56.50671 251 ASN A O 1
ATOM 672 N N . GLN A 1 96 ? -37.70934 3.53266 -12.97963 1.000 59.75937 252 GLN A N 1
ATOM 673 C CA . GLN A 1 96 ? -37.27508 3.54933 -11.59367 1.000 50.29308 252 GLN A CA 1
ATOM 674 C C . GLN A 1 96 ? -35.74526 3.51441 -11.49753 1.000 39.59330 252 GLN A C 1
ATOM 675 O O . GLN A 1 96 ? -35.05449 2.97657 -12.36712 1.000 35.78450 252 GLN A O 1
ATOM 681 N N . ALA A 1 97 ? -35.21607 4.12203 -10.42919 1.000 36.38312 253 ALA A N 1
ATOM 682 C CA . ALA A 1 97 ? -33.76896 4.30568 -10.31110 1.000 34.92347 253 ALA A CA 1
ATOM 683 C C . ALA A 1 97 ? -33.02079 2.98230 -10.29688 1.000 33.19140 253 ALA A C 1
ATOM 684 O O . ALA A 1 97 ? -31.88558 2.89587 -10.78327 1.000 33.41910 253 ALA A O 1
ATOM 686 N N . ILE A 1 98 ? -33.61926 1.94656 -9.70647 1.000 36.31793 254 ILE A N 1
ATOM 687 C CA . ILE A 1 98 ? -32.91514 0.67887 -9.58625 1.000 29.42925 254 ILE A CA 1
ATOM 688 C C . ILE A 1 98 ? -32.77289 0.00177 -10.93814 1.000 28.04557 254 ILE A C 1
ATOM 689 O O . ILE A 1 98 ? -31.86236 -0.81393 -11.12453 1.000 25.26898 254 ILE A O 1
ATOM 694 N N . CYS A 1 99 ? -33.61791 0.36465 -11.90970 1.000 28.07012 255 CYS A N 1
ATOM 695 C CA . CYS A 1 99 ? -33.57697 -0.30877 -13.20368 1.000 31.58964 255 CYS A CA 1
ATOM 696 C C . CYS A 1 99 ? -32.23785 -0.11350 -13.89818 1.000 30.24595 255 CYS A C 1
ATOM 697 O O . CYS A 1 99 ? -31.80401 -0.98297 -14.66248 1.000 33.58186 255 CYS A O 1
ATOM 700 N N . GLY A 1 100 ? -31.54446 0.98912 -13.61249 1.000 30.23515 256 GLY A N 1
ATOM 701 C CA . GLY A 1 100 ? -30.23540 1.20320 -14.20768 1.000 27.92219 256 GLY A CA 1
ATOM 702 C C . GLY A 1 100 ? -29.20122 0.18428 -13.79349 1.000 30.58797 256 GLY A C 1
ATOM 703 O O . GLY A 1 100 ? -28.18870 0.02341 -14.49184 1.000 29.93894 256 GLY A O 1
ATOM 704 N N . LEU A 1 101 ? -29.43857 -0.52653 -12.68088 1.000 30.24505 257 LEU A N 1
ATOM 705 C CA . LEU A 1 101 ? -28.49158 -1.54166 -12.22633 1.000 30.73072 257 LEU A CA 1
ATOM 706 C C . LEU A 1 101 ? -28.19850 -2.58264 -13.29870 1.000 27.53943 257 LEU A C 1
ATOM 707 O O . LEU A 1 101 ? -27.08928 -3.13086 -13.34345 1.000 26.94510 257 LEU A O 1
ATOM 712 N N . ARG A 1 102 ? -29.18267 -2.88602 -14.15255 1.000 24.20522 258 ARG A N 1
ATOM 713 C CA . ARG A 1 102 ? -29.00079 -3.93194 -15.15718 1.000 29.55664 258 ARG A CA 1
ATOM 714 C C . ARG A 1 102 ? -27.86577 -3.59547 -16.11566 1.000 32.03791 258 ARG A C 1
ATOM 715 O O . ARG A 1 102 ? -27.04057 -4.45738 -16.43825 1.000 37.84869 258 ARG A O 1
ATOM 723 N N . THR A 1 103 ? -27.80259 -2.34741 -16.57662 1.000 26.73456 259 THR A N 1
ATOM 724 C CA . THR A 1 103 ? -26.69671 -1.94663 -17.43904 1.000 33.68860 259 THR A CA 1
ATOM 725 C C . THR A 1 103 ? -25.37319 -1.96630 -16.69050 1.000 32.15279 259 THR A C 1
ATOM 726 O O . THR A 1 103 ? -24.33814 -2.32438 -17.26744 1.000 29.14437 259 THR A O 1
ATOM 730 N N . LYS A 1 104 ? -25.38758 -1.64017 -15.39997 1.000 29.62894 260 LYS A N 1
ATOM 731 C CA . LYS A 1 104 ? -24.14985 -1.64265 -14.64130 1.000 27.97925 260 LYS A CA 1
ATOM 732 C C . LYS A 1 104 ? -23.63404 -3.04048 -14.33367 1.000 29.43622 260 LYS A C 1
ATOM 733 O O . LYS A 1 104 ? -22.51686 -3.17189 -13.81401 1.000 33.97270 260 LYS A O 1
ATOM 739 N N . LEU A 1 105 ? -24.39584 -4.08471 -14.62418 1.000 27.66851 261 LEU A N 1
ATOM 740 C CA . LEU A 1 105 ? -23.97360 -5.42194 -14.23270 1.000 32.24799 261 LEU A CA 1
ATOM 741 C C . LEU A 1 105 ? -23.44131 -6.25474 -15.39320 1.000 32.61248 261 LEU A C 1
ATOM 742 O O . LEU A 1 105 ? -23.21766 -7.45569 -15.22089 1.000 35.54724 261 LEU A O 1
ATOM 747 N N . GLY A 1 106 ? -23.24995 -5.65097 -16.56671 1.000 39.63568 262 GLY A N 1
ATOM 748 C CA . GLY A 1 106 ? -22.57518 -6.28931 -17.68501 1.000 41.44148 262 GLY A CA 1
ATOM 749 C C . GLY A 1 106 ? -23.21028 -7.58525 -18.15046 1.000 49.01420 262 GLY A C 1
ATOM 750 O O . GLY A 1 106 ? -22.53764 -8.61655 -18.27836 1.000 46.72574 262 GLY A O 1
ATOM 751 N N . LEU A 1 107 ? -24.50986 -7.54376 -18.41569 1.000 42.25368 263 LEU A N 1
ATOM 752 C CA . LEU A 1 107 ? -25.23668 -8.76910 -18.69296 1.000 46.63322 263 LEU A CA 1
ATOM 753 C C . LEU A 1 107 ? -25.22617 -9.16093 -20.16997 1.000 55.80088 263 LEU A C 1
ATOM 754 O O . LEU A 1 107 ? -25.46245 -10.33956 -20.48476 1.000 55.97779 263 LEU A O 1
ATOM 759 N N . VAL A 1 108 ? -24.91610 -8.21748 -21.06831 1.000 53.31673 264 VAL A N 1
ATOM 760 C CA . VAL A 1 108 ? -25.00507 -8.46669 -22.50515 1.000 55.44805 264 VAL A CA 1
ATOM 761 C C . VAL A 1 108 ? -24.10411 -9.63694 -22.92521 1.000 59.08629 264 VAL A C 1
ATOM 762 O O . VAL A 1 108 ? -23.05171 -9.89733 -22.32780 1.000 54.58632 264 VAL A O 1
ATOM 766 N N . ALA A 1 109 ? -24.53860 -10.35890 -23.95973 1.000 65.51735 265 ALA A N 1
ATOM 767 C CA . ALA A 1 109 ? -23.87243 -11.58463 -24.39197 1.000 64.06454 265 ALA A CA 1
ATOM 768 C C . ALA A 1 109 ? -22.59900 -11.26818 -25.17040 1.000 68.54139 265 ALA A C 1
ATOM 769 O O . ALA A 1 109 ? -22.62928 -10.51316 -26.14669 1.000 70.38635 265 ALA A O 1
ATOM 771 N N . LYS A 1 110 ? -21.48662 -11.86863 -24.75735 1.000 55.27426 266 LYS A N 1
ATOM 772 C CA . LYS A 1 110 ? -20.19118 -11.52243 -25.33334 1.000 53.29058 266 LYS A CA 1
ATOM 773 C C . LYS A 1 110 ? -19.52109 -12.62566 -26.17252 1.000 49.72321 266 LYS A C 1
ATOM 774 O O . LYS A 1 110 ? -19.38759 -13.76993 -25.74765 1.000 49.54014 266 LYS A O 1
ATOM 780 N N . MET A 1 115 ? -22.25706 -15.75696 -19.95025 1.000 60.31150 271 MET A N 1
ATOM 781 C CA . MET A 1 115 ? -23.36845 -16.58566 -19.49812 1.000 62.69260 271 MET A CA 1
ATOM 782 C C . MET A 1 115 ? -23.58393 -16.40551 -17.99416 1.000 57.00054 271 MET A C 1
ATOM 783 O O . MET A 1 115 ? -22.98598 -17.12602 -17.19508 1.000 64.92517 271 MET A O 1
ATOM 788 N N . VAL A 1 116 ? -24.40431 -15.43082 -17.60277 1.000 42.61176 272 VAL A N 1
ATOM 789 C CA . VAL A 1 116 ? -24.65813 -15.13999 -16.19044 1.000 35.51933 272 VAL A CA 1
ATOM 790 C C . VAL A 1 116 ? -26.09407 -14.66367 -16.05039 1.000 34.58921 272 VAL A C 1
ATOM 791 O O . VAL A 1 116 ? -26.55617 -13.83902 -16.84631 1.000 37.22510 272 VAL A O 1
ATOM 795 N N . THR A 1 117 ? -26.81414 -15.20505 -15.06940 1.000 29.34733 273 THR A N 1
ATOM 796 C CA . THR A 1 117 ? -28.15368 -14.70990 -14.79173 1.000 27.56773 273 THR A CA 1
ATOM 797 C C . THR A 1 117 ? -28.07828 -13.38602 -14.03565 1.000 22.68557 273 THR A C 1
ATOM 798 O O . THR A 1 117 ? -27.03529 -12.99028 -13.51337 1.000 19.21304 273 THR A O 1
ATOM 802 N N . GLN A 1 118 ? -29.21333 -12.69566 -13.98113 1.000 22.53434 274 GLN A N 1
ATOM 803 C CA . GLN A 1 118 ? -29.28074 -11.46315 -13.20459 1.000 25.41277 274 GLN A CA 1
ATOM 804 C C . GLN A 1 118 ? -28.93992 -11.71695 -11.73661 1.000 22.02234 274 GLN A C 1
ATOM 805 O O . GLN A 1 118 ? -28.15914 -10.97502 -11.12639 1.000 18.88833 274 GLN A O 1
ATOM 811 N N . LYS A 1 119 ? -29.47840 -12.78465 -11.16201 1.000 19.26945 275 LYS A N 1
ATOM 812 C CA . LYS A 1 119 ? -29.23059 -13.02985 -9.75029 1.000 20.78641 275 LYS A CA 1
ATOM 813 C C . LYS A 1 119 ? -27.75397 -13.31853 -9.51323 1.000 21.67614 275 LYS A C 1
ATOM 814 O O . LYS A 1 119 ? -27.17830 -12.88433 -8.50578 1.000 16.72350 275 LYS A O 1
ATOM 820 N N . GLU A 1 120 ? -27.10460 -14.00072 -10.46346 1.000 20.37453 276 GLU A N 1
ATOM 821 C CA . GLU A 1 120 ? -25.68344 -14.31241 -10.31414 1.000 20.58786 276 GLU A CA 1
ATOM 822 C C . GLU A 1 120 ? -24.82324 -13.04603 -10.35581 1.000 20.08377 276 GLU A C 1
ATOM 823 O O . GLU A 1 120 ? -23.89467 -12.88783 -9.55017 1.000 19.09349 276 GLU A O 1
ATOM 829 N N . ALA A 1 121 ? -25.11616 -12.13430 -11.28494 1.000 20.96029 277 ALA A N 1
ATOM 830 C CA . ALA A 1 121 ? -24.37961 -10.86904 -11.35709 1.000 21.69381 277 ALA A CA 1
ATOM 831 C C . ALA A 1 121 ? -24.57877 -10.05022 -10.08207 1.000 19.49211 277 ALA A C 1
ATOM 832 O O . ALA A 1 121 ? -23.62002 -9.50658 -9.52651 1.000 20.67558 277 ALA A O 1
ATOM 834 N N . ILE A 1 122 ? -25.81881 -9.97635 -9.59167 1.000 18.49235 278 ILE A N 1
ATOM 835 C CA . ILE A 1 122 ? -26.09875 -9.27555 -8.34101 1.000 17.96724 278 ILE A CA 1
ATOM 836 C C . ILE A 1 122 ? -25.34254 -9.91232 -7.18236 1.000 18.43490 278 ILE A C 1
ATOM 837 O O . ILE A 1 122 ? -24.81520 -9.21548 -6.31186 1.000 18.52070 278 ILE A O 1
ATOM 842 N N . THR A 1 123 ? -25.26165 -11.23982 -7.15342 1.000 17.94735 279 THR A N 1
ATOM 843 C CA . THR A 1 123 ? -24.58187 -11.90651 -6.04801 1.000 18.28062 279 THR A CA 1
ATOM 844 C C . THR A 1 123 ? -23.09653 -11.56366 -6.03370 1.000 22.28859 279 THR A C 1
ATOM 845 O O . THR A 1 123 ? -22.49021 -11.38804 -4.96484 1.000 20.63177 279 THR A O 1
ATOM 849 N N . LYS A 1 124 ? -22.49400 -11.47631 -7.21710 1.000 23.75874 280 LYS A N 1
ATOM 850 C CA . LYS A 1 124 ? -21.07710 -11.16701 -7.32014 1.000 25.07877 280 LYS A CA 1
ATOM 851 C C . LYS A 1 124 ? -20.84092 -9.70907 -6.99755 1.000 22.97240 280 LYS A C 1
ATOM 852 O O . LYS A 1 124 ? -19.86906 -9.36514 -6.32359 1.000 24.58203 280 LYS A O 1
ATOM 858 N N . MET A 1 125 ? -21.74708 -8.85168 -7.43719 1.000 20.87810 281 MET A N 1
ATOM 859 C CA . MET A 1 125 ? -21.63093 -7.43713 -7.14143 1.000 22.73979 281 MET A CA 1
ATOM 860 C C . MET A 1 125 ? -21.68580 -7.18762 -5.62989 1.000 24.56836 281 MET A C 1
ATOM 861 O O . MET A 1 125 ? -20.80569 -6.50822 -5.06751 1.000 22.70241 281 MET A O 1
ATOM 866 N N . ILE A 1 126 ? -22.64930 -7.80913 -4.93552 1.000 17.70011 282 ILE A N 1
ATOM 867 C CA . ILE A 1 126 ? -22.80564 -7.54041 -3.50355 1.000 19.51481 282 ILE A CA 1
ATOM 868 C C . ILE A 1 126 ? -21.67467 -8.17580 -2.70270 1.000 21.70758 282 ILE A C 1
ATOM 869 O O . ILE A 1 126 ? -21.19682 -7.60301 -1.71834 1.000 16.66028 282 ILE A O 1
ATOM 874 N N . THR A 1 127 ? -21.25091 -9.37786 -3.08817 1.000 19.34290 283 THR A N 1
ATOM 875 C CA . THR A 1 127 ? -20.08018 -9.98721 -2.47798 1.000 21.89884 283 THR A CA 1
ATOM 876 C C . THR A 1 127 ? -18.89360 -9.04554 -2.55733 1.000 22.39464 283 THR A C 1
ATOM 877 O O . THR A 1 127 ? -18.19553 -8.80317 -1.57324 1.000 23.36637 283 THR A O 1
ATOM 881 N N . ASN A 1 128 ? -18.65240 -8.51984 -3.74772 1.000 26.58168 284 ASN A N 1
ATOM 882 C CA . ASN A 1 128 ? -17.61058 -7.52889 -3.94640 1.000 29.26458 284 ASN A CA 1
ATOM 883 C C . ASN A 1 128 ? -17.81688 -6.31720 -3.02848 1.000 26.85842 284 ASN A C 1
ATOM 884 O O . ASN A 1 128 ? -16.88819 -5.88373 -2.33360 1.000 23.37750 284 ASN A O 1
ATOM 889 N N . VAL A 1 129 ? -19.04558 -5.78344 -2.98293 1.000 22.17508 285 VAL A N 1
ATOM 890 C CA . VAL A 1 129 ? -19.32625 -4.58838 -2.18035 1.000 22.34116 285 VAL A CA 1
ATOM 891 C C . VAL A 1 129 ? -19.15504 -4.87795 -0.69855 1.000 21.45337 285 VAL A C 1
ATOM 892 O O . VAL A 1 129 ? -18.58172 -4.07376 0.03840 1.000 22.61292 285 VAL A O 1
ATOM 896 N N . VAL A 1 130 ? -19.65277 -6.02503 -0.23674 1.000 19.37030 286 VAL A N 1
ATOM 897 C CA . VAL A 1 130 ? -19.54681 -6.36530 1.17445 1.000 24.55594 286 VAL A CA 1
ATOM 898 C C . VAL A 1 130 ? -18.09267 -6.56654 1.57374 1.000 24.52985 286 VAL A C 1
ATOM 899 O O . VAL A 1 130 ? -17.67873 -6.17555 2.66721 1.000 20.68886 286 VAL A O 1
ATOM 903 N N . HIS A 1 131 ? -17.29885 -7.19338 0.70578 1.000 26.37990 287 HIS A N 1
ATOM 904 C CA . HIS A 1 131 ? -15.88916 -7.39631 1.02588 1.000 25.68551 287 HIS A CA 1
ATOM 905 C C . HIS A 1 131 ? -15.17013 -6.06187 1.17928 1.000 26.66702 287 HIS A C 1
ATOM 906 O O . HIS A 1 131 ? -14.32466 -5.90122 2.07121 1.000 27.64449 287 HIS A O 1
ATOM 913 N N . LYS A 1 132 ? -15.48812 -5.09266 0.31518 1.000 21.32049 288 LYS A N 1
ATOM 914 C CA . LYS A 1 132 ? -14.83452 -3.79425 0.41214 1.000 24.50386 288 LYS A CA 1
ATOM 915 C C . LYS A 1 132 ? -15.26495 -3.05930 1.67625 1.000 28.00915 288 LYS A C 1
ATOM 916 O O . LYS A 1 132 ? -14.44918 -2.38854 2.32379 1.000 25.48070 288 LYS A O 1
ATOM 922 N N . SER A 1 133 ? -16.53039 -3.20375 2.07203 1.000 24.51581 289 SER A N 1
ATOM 923 C CA . SER A 1 133 ? -16.99105 -2.50111 3.26492 1.000 26.63386 289 SER A CA 1
ATOM 924 C C . SER A 1 133 ? -16.45643 -3.15289 4.52989 1.000 24.59818 289 SER A C 1
ATOM 925 O O . SER A 1 133 ? -16.17128 -2.45937 5.50817 1.000 25.69643 289 SER A O 1
ATOM 928 N N . GLU A 1 134 ? -16.29846 -4.47900 4.52984 1.000 21.44664 290 GLU A N 1
ATOM 929 C CA . GLU A 1 134 ? -15.70845 -5.14421 5.68380 1.000 23.53883 290 GLU A CA 1
ATOM 930 C C . GLU A 1 134 ? -14.25122 -4.74354 5.87523 1.000 22.33182 290 GLU A C 1
ATOM 931 O O . GLU A 1 134 ? -13.81455 -4.51255 7.00469 1.000 23.15781 290 GLU A O 1
ATOM 937 N N . ILE A 1 135 ? -13.47195 -4.66576 4.79630 1.000 25.99868 291 ILE A N 1
ATOM 938 C CA . ILE A 1 135 ? -12.06049 -4.32126 4.99819 1.000 30.44135 291 ILE A CA 1
ATOM 939 C C . ILE A 1 135 ? -11.88491 -2.82535 5.29832 1.000 29.30792 291 ILE A C 1
ATOM 940 O O . ILE A 1 135 ? -10.95814 -2.44067 6.02561 1.000 30.96481 291 ILE A O 1
ATOM 945 N N . THR A 1 136 ? -12.75632 -1.96761 4.76215 1.000 24.36634 292 THR A N 1
ATOM 946 C CA . THR A 1 136 ? -12.74429 -0.56177 5.14732 1.000 24.63845 292 THR A CA 1
ATOM 947 C C . THR A 1 136 ? -13.10535 -0.40018 6.61527 1.000 27.00922 292 THR A C 1
ATOM 948 O O . THR A 1 136 ? -12.48528 0.39710 7.33134 1.000 27.04956 292 THR A O 1
ATOM 952 N N . ALA A 1 137 ? -14.10160 -1.15649 7.08292 1.000 25.03836 293 ALA A N 1
ATOM 953 C CA . ALA A 1 137 ? -14.41552 -1.18232 8.50812 1.000 25.40735 293 ALA A CA 1
ATOM 954 C C . ALA A 1 137 ? -13.22727 -1.66009 9.32820 1.000 30.51415 293 ALA A C 1
ATOM 955 O O . ALA A 1 137 ? -12.96059 -1.12157 10.41204 1.000 27.58274 293 ALA A O 1
ATOM 957 N N . GLU A 1 138 ? -12.51604 -2.68762 8.83799 1.000 23.94288 294 GLU A N 1
ATOM 958 C CA . GLU A 1 138 ? -11.37013 -3.22752 9.56603 1.000 29.84353 294 GLU A CA 1
ATOM 959 C C . GLU A 1 138 ? -10.25414 -2.19335 9.68566 1.000 27.84679 294 GLU A C 1
ATOM 960 O O . GLU A 1 138 ? -9.55102 -2.13915 10.70325 1.000 28.12491 294 GLU A O 1
ATOM 966 N N . ALA A 1 139 ? -10.07454 -1.37200 8.65085 1.000 27.95161 295 ALA A N 1
ATOM 967 C CA . ALA A 1 139 ? -9.07520 -0.30526 8.69136 1.000 29.63572 295 ALA A CA 1
ATOM 968 C C . ALA A 1 139 ? -9.43262 0.73806 9.74219 1.000 31.84651 295 ALA A C 1
ATOM 969 O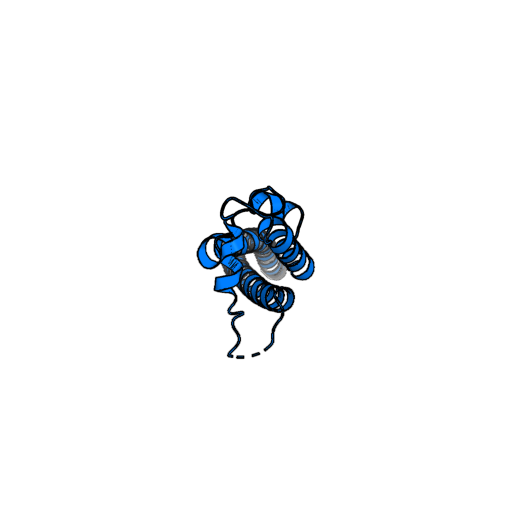 O . ALA A 1 139 ? -8.57470 1.15907 10.52699 1.000 29.98380 295 ALA A O 1
ATOM 971 N N . ALA A 1 140 ? -10.70003 1.18157 9.76071 1.000 28.20363 296 ALA A N 1
ATOM 972 C CA . ALA A 1 140 ? -11.14490 2.12254 10.78721 1.000 25.38879 296 ALA A CA 1
ATOM 973 C C . ALA A 1 140 ? -10.99774 1.53043 12.18400 1.000 28.78580 296 ALA A C 1
ATOM 974 O O . ALA A 1 140 ? -10.52311 2.20579 13.10750 1.000 30.35713 296 ALA A O 1
ATOM 976 N N . LYS A 1 141 ? -11.40046 0.27301 12.36474 1.000 24.26740 297 LYS A N 1
ATOM 977 C CA . LYS A 1 141 ? -11.17222 -0.37692 13.64779 1.000 27.90482 297 LYS A CA 1
ATOM 978 C C . LYS A 1 141 ? -9.69793 -0.32378 14.02816 1.000 31.06169 297 LYS A C 1
ATOM 979 O O . LYS A 1 141 ? -9.35219 -0.02698 15.17786 1.000 29.08988 297 LYS A O 1
ATOM 985 N N . THR A 1 142 ? -8.81825 -0.59426 13.06795 1.000 24.49356 298 THR A N 1
ATOM 986 C CA . THR A 1 142 ? -7.39117 -0.64419 13.35608 1.000 29.35578 298 THR A CA 1
ATOM 987 C C . THR A 1 142 ? -6.87533 0.71782 13.81526 1.000 28.07559 298 THR A C 1
ATOM 988 O O . THR A 1 142 ? -6.17461 0.81829 14.83208 1.000 28.71656 298 THR A O 1
ATOM 992 N N . GLU A 1 143 ? -7.24606 1.78342 13.10060 1.000 25.60672 299 GLU A N 1
ATOM 993 C CA . GLU A 1 143 ? -6.79331 3.12600 13.46164 1.000 28.23595 299 GLU A CA 1
ATOM 994 C C . GLU A 1 143 ? -7.31406 3.54641 14.83292 1.000 30.78205 299 GLU A C 1
ATOM 995 O O . GLU A 1 143 ? -6.55255 4.02839 15.68660 1.000 29.36587 299 GLU A O 1
ATOM 1001 N N . VAL A 1 144 ? -8.62095 3.39915 15.05164 1.000 26.62703 300 VAL A N 1
ATOM 1002 C CA . VAL A 1 144 ? -9.22438 3.87790 16.28993 1.000 25.84597 300 VAL A CA 1
ATOM 1003 C C . VAL A 1 144 ? -8.70556 3.08073 17.48041 1.000 26.72127 300 VAL A C 1
ATOM 1004 O O . VAL A 1 144 ? -8.45743 3.63480 18.56208 1.000 29.92451 300 VAL A O 1
ATOM 1008 N N . ALA A 1 145 ? -8.54827 1.76776 17.30744 1.000 22.80943 301 ALA A N 1
ATOM 1009 C CA . ALA A 1 145 ? -8.00260 0.93398 18.37181 1.000 28.83829 301 ALA A CA 1
ATOM 1010 C C . ALA A 1 145 ? -6.58791 1.36188 18.75435 1.000 25.74613 301 ALA A C 1
ATOM 1011 O O . ALA A 1 145 ? -6.23714 1.36612 19.93820 1.000 23.28401 301 ALA A O 1
ATOM 1013 N N . ALA A 1 146 ? -5.75801 1.69169 17.75729 1.000 24.48277 302 ALA A N 1
ATOM 1014 C CA . ALA A 1 146 ? -4.37185 2.08392 17.99767 1.000 28.41797 302 ALA A CA 1
ATOM 1015 C C . ALA A 1 146 ? -4.29368 3.45871 18.64828 1.000 29.70524 302 ALA A C 1
ATOM 1016 O O . ALA A 1 146 ? -3.53064 3.66434 19.59857 1.000 26.02225 302 ALA A O 1
ATOM 1018 N N . THR A 1 147 ? -5.08209 4.41347 18.15141 1.000 27.85413 303 THR A N 1
ATOM 1019 C CA . THR A 1 147 ? -5.11049 5.74609 18.75427 1.000 27.25006 303 THR A CA 1
ATOM 1020 C C . THR A 1 147 ? -5.53898 5.68812 20.21548 1.000 30.63083 303 THR A C 1
ATOM 1021 O O . THR A 1 147 ? -4.92067 6.31888 21.08371 1.000 29.61785 303 THR A O 1
ATOM 1025 N N . LYS A 1 148 ? -6.60342 4.93589 20.50509 1.000 27.00481 304 LYS A N 1
ATOM 1026 C CA . LYS A 1 148 ? -7.07312 4.80608 21.88133 1.000 30.59438 304 LYS A CA 1
ATOM 1027 C C . LYS A 1 148 ? -6.04752 4.08165 22.74581 1.000 30.13448 304 LYS A C 1
ATOM 1028 O O . LYS A 1 148 ? -5.76215 4.51779 23.86356 1.000 31.07982 304 LYS A O 1
ATOM 1034 N N . THR A 1 149 ? -5.49601 2.96642 22.25144 1.000 27.78756 305 THR A N 1
ATOM 1035 C CA . THR A 1 149 ? -4.52265 2.20991 23.03706 1.000 28.77814 305 THR A CA 1
ATOM 1036 C C . THR A 1 149 ? -3.31466 3.06782 23.38942 1.000 28.09493 305 THR A C 1
ATOM 1037 O O . THR A 1 149 ? -2.84769 3.04625 24.53191 1.000 31.32634 305 THR A O 1
ATOM 1041 N N . ALA A 1 150 ? -2.79754 3.83041 22.42106 1.000 28.73821 306 ALA A N 1
ATOM 1042 C CA . ALA A 1 150 ? -1.63778 4.68240 22.67753 1.000 29.74437 306 ALA A CA 1
ATOM 1043 C C . ALA A 1 150 ? -1.93798 5.70831 23.75688 1.000 31.53973 306 ALA A C 1
ATOM 1044 O O . ALA A 1 150 ? -1.12699 5.92421 24.66425 1.000 34.93786 306 ALA A O 1
ATOM 1046 N N . ALA A 1 151 ? -3.10202 6.35574 23.67272 1.000 29.32843 307 ALA A N 1
ATOM 1047 C CA . ALA A 1 151 ? -3.45288 7.37844 24.65112 1.000 30.85031 307 ALA A CA 1
ATOM 1048 C C . ALA A 1 151 ? -3.68583 6.76646 26.02435 1.000 33.27345 307 ALA A C 1
ATOM 1049 O O . ALA A 1 151 ? -3.35091 7.37722 27.04712 1.000 35.10184 307 ALA A O 1
ATOM 1051 N N . ALA A 1 152 ? -4.24456 5.55433 26.06921 1.000 27.59463 308 ALA A N 1
ATOM 1052 C CA . ALA A 1 152 ? -4.52907 4.92843 27.35297 1.000 30.01593 308 ALA A CA 1
ATOM 1053 C C . ALA A 1 152 ? -3.24601 4.48268 28.04250 1.000 37.24092 308 ALA A C 1
ATOM 1054 O O . ALA A 1 152 ? -3.05698 4.73374 29.23670 1.000 37.22095 308 ALA A O 1
ATOM 1056 N N . ILE A 1 153 ? -2.34770 3.81919 27.30823 1.000 36.30142 309 ILE A N 1
ATOM 1057 C CA . ILE A 1 153 ? -1.13473 3.30066 27.94040 1.000 38.71187 309 ILE A CA 1
ATOM 1058 C C . ILE A 1 153 ? -0.22844 4.44449 28.37247 1.000 38.15676 309 ILE A C 1
ATOM 1059 O O . ILE A 1 153 ? 0.39149 4.39161 29.44224 1.000 36.24466 309 ILE A O 1
ATOM 1064 N N . LYS A 1 154 ? -0.15151 5.49906 27.55988 1.000 33.93627 310 LYS A N 1
ATOM 1065 C CA . LYS A 1 154 ? 0.59754 6.68467 27.94704 1.000 37.27962 310 LYS A CA 1
ATOM 1066 C C . LYS A 1 154 ? 0.06797 7.25270 29.25222 1.000 40.68476 310 LYS A C 1
ATOM 1067 O O . LYS A 1 154 ? 0.83085 7.51452 30.18844 1.000 42.90617 310 LYS A O 1
ATOM 1073 N N . MET A 1 155 ? -1.24539 7.45364 29.32698 1.000 43.34835 311 MET A N 1
ATOM 1074 C CA . MET A 1 155 ? -1.85651 7.96641 30.54758 1.000 46.18220 311 MET A CA 1
ATOM 1075 C C . MET A 1 155 ? -1.58126 7.04773 31.73545 1.000 41.52579 311 MET A C 1
ATOM 1076 O O . MET A 1 155 ? -1.23971 7.51831 32.82520 1.000 41.90110 311 MET A O 1
ATOM 1081 N N . ASN A 1 156 ? -1.71259 5.73049 31.54350 1.000 40.57418 312 ASN A N 1
ATOM 1082 C CA . ASN A 1 156 ? -1.58964 4.79751 32.66372 1.000 41.40057 312 ASN A CA 1
ATOM 1083 C C . ASN A 1 156 ? -0.13967 4.61048 33.11808 1.000 40.05619 312 ASN A C 1
ATOM 1084 O O . ASN A 1 156 ? 0.12077 4.49700 34.32363 1.000 38.52785 312 ASN A O 1
ATOM 1089 N N . THR A 1 157 ? 0.80396 4.53966 32.16965 1.000 40.00419 313 THR A N 1
ATOM 1090 C CA . THR A 1 157 ? 2.21660 4.43086 32.52075 1.000 41.85160 313 THR A CA 1
ATOM 1091 C C . THR A 1 157 ? 2.67605 5.64933 33.31081 1.000 45.22596 313 THR A C 1
ATOM 1092 O O . THR A 1 157 ? 3.38263 5.52063 34.31507 1.000 41.22312 313 THR A O 1
ATOM 1096 N N . GLU A 1 158 ? 2.30194 6.84813 32.84936 1.000 39.96496 314 GLU A N 1
ATOM 1097 C CA . GLU A 1 158 ? 2.65913 8.07705 33.55113 1.000 46.23909 314 GLU A CA 1
ATOM 1098 C C . GLU A 1 158 ? 2.10014 8.09149 34.96435 1.000 46.59867 314 GLU A C 1
ATOM 1099 O O . GLU A 1 158 ? 2.76331 8.58524 35.88110 1.000 45.31398 314 GLU A O 1
ATOM 1105 N N . ALA A 1 159 ? 0.90224 7.53605 35.16376 1.000 43.43077 315 ALA A N 1
ATOM 1106 C CA . ALA A 1 159 ? 0.34614 7.43655 36.50897 1.000 40.49459 315 ALA A CA 1
ATOM 1107 C C . ALA A 1 159 ? 1.18642 6.51277 37.38773 1.000 46.25174 315 ALA A C 1
ATOM 1108 O O . ALA A 1 159 ? 1.58560 6.88893 38.49642 1.000 47.27030 315 ALA A O 1
ATOM 1110 N N . ILE A 1 160 ? 1.47511 5.30119 36.90499 1.000 44.13234 316 ILE A N 1
ATOM 1111 C CA . ILE A 1 160 ? 2.18570 4.32410 37.72818 1.000 45.71577 316 ILE A CA 1
ATOM 1112 C C . ILE A 1 160 ? 3.62349 4.76804 37.97906 1.000 45.35533 316 ILE A C 1
ATOM 1113 O O . ILE A 1 160 ? 4.15855 4.58799 39.07585 1.000 45.09433 316 ILE A O 1
ATOM 1118 N N . GLU A 1 161 ? 4.27932 5.34469 36.97343 1.000 49.51154 317 GLU A N 1
ATOM 1119 C CA . GLU A 1 161 ? 5.65226 5.78757 37.18708 1.000 52.60339 317 GLU A CA 1
ATOM 1120 C C . GLU A 1 161 ? 5.72694 6.96877 38.14338 1.000 54.94408 317 GLU A C 1
ATOM 1121 O O . GLU A 1 161 ? 6.77530 7.18262 38.76196 1.000 55.28402 317 GLU A O 1
ATOM 1127 N N . ALA A 1 162 ? 4.63832 7.72325 38.29520 1.000 53.15055 318 ALA A N 1
ATOM 1128 C CA . ALA A 1 162 ? 4.62679 8.86418 39.20018 1.000 58.06090 318 ALA A CA 1
ATOM 1129 C C . ALA A 1 162 ? 4.14436 8.50914 40.60102 1.000 55.56974 318 ALA A C 1
ATOM 1130 O O . ALA A 1 162 ? 4.43628 9.25222 41.54500 1.000 53.57473 318 ALA A O 1
ATOM 1132 N N . ALA A 1 163 ? 3.42007 7.40252 40.76013 1.000 56.36641 319 ALA A N 1
ATOM 1133 C CA . ALA A 1 163 ? 2.98416 6.95001 42.08379 1.000 60.56282 319 ALA A CA 1
ATOM 1134 C C . ALA A 1 163 ? 4.13531 6.26743 42.81772 1.000 55.94016 319 ALA A C 1
ATOM 1135 O O . ALA A 1 163 ? 4.08506 6.09290 44.03402 1.000 62.72438 319 ALA A O 1
#

Nearest PDB structures (foldseek):
  7f9k-assembly1_A  TM=1.006E+00  e=1.850E-20  Plasmodium falciparum 3D7
  7f9l-assembly3_C  TM=9.092E-01  e=3.981E-17  Plasmodium falciparum 3D7
  7f9l-assembly6_F  TM=9.472E-01  e=2.216E-16  Plasmodium falciparum 3D7
  7f9l-assembly2_B  TM=8.924E-01  e=6.271E-17  Plasmodium falciparum 3D7

Radius of gyration: 23.78 Å; Cα contacts (8 Å, |Δi|>4): 153; chains: 1; bounding box: 58×25×72 Å

B-factor: mean 34.61, std 12.06, range [13.59, 103.41]

GO terms:
  GO:0020002 host cell plasma membrane (C, IDA)
  GO:0020033 antigenic variation (P, TAS)

Foldseek 3Di:
DVVLVVVLVVLLVVLLVVLLVQLLVQLVVQLQVQLLVQLLVCCCPVQVPQDFPPGGSVVVCVVPPLLNLVVVLVRLVVCCVVAPDPPHDDPDSNVCNVVVQPPDPCDADPSRSSSVVSNVSSVVSNVSSVVSSVVSSVVSSVVSSVVSNVVSVVD

Sequence (155 aa):
ALAVNAWKTTALKNAIAAAQKAGDAAGKIAGESKGVETIIGILEQYYSIYELKGTPLKSFFATTHYTDISNIATVIDTELNTSCGLNSLANQAICGLRTKLGLVAKMVTQKEAITKMITNVVHKSEITAEAAKTEVAATKTAAAIKMNTEAIEAA

Secondary structure (DSSP, 8-state):
-HHHHHHHHHHHHHHHHHHHHHHHHHHHHHHHHHHHHHHHHHHHHHS---EETTEEHHHHHHHS-TT-HHHHHHHHHHHHHHHSSTT--TT-GGGGHHHHTT-S-----HHHHHHHHHHHHHHHHHHHHHHHHHHHHHHHHHHHHHHHHHHHHH-

Solvent-accessible surface area: 9792 Å² total; per-residue (Å²): 93,161,82,69,93,62,118,28,92,80,22,48,157,87,6,86,39,54,3,96,143,39,0,81,63,28,0,103,117,25,4,64,71,73,0,35,107,19,0,23,22,19,0,41,141,150,36,48,2,136,91,0,149,64,37,81,1,166,55,12,13,88,130,17,84,13,41,58,44,84,64,0,2,64,18,0,20,70,32,0,80,100,27,19,37,189,157,42,150,77,147,96,71,12,33,28,1,77,116,98,25,44,55,114,103,186,217,64,78,34,77,85,10,0,57,129,11,0,42,98,1,2,106,107,0,71,112,37,6,82,62,19,64,86,118,51,15,60,90,96,32,59,60,16,44,133,134,52,46,102,61,22,107,91,92